Protein AF-A0A326G849-F1 (afdb_monomer_lite)

Secondary structure (DSSP, 8-state):
---TT-B-TTSPBPPEEEPPPGGGTTT-SEEEEEE----TT---------SS-EEEEEESS-EEEEETTEEEEEPPPTT-

Sequence (80 aa):
MTSITGATTGGSPLAFNRSPRAELKPWVVRIGVTSVEVPEGHAISCGTFSEHPAIRHIYGAKWSAETADGHFEYDPGERG

pLDDT: mean 78.98, std 11.86, range [45.69, 94.56]

Radius of gyration: 13.75 Å; chains: 1; bounding box: 37×30×28 Å

Structure (mmCIF, N/CA/C/O backbone):
data_AF-A0A326G849-F1
#
_entry.id   AF-A0A326G849-F1
#
loop_
_atom_site.group_PDB
_atom_site.id
_atom_site.type_symbol
_atom_site.label_atom_id
_atom_site.label_alt_id
_atom_site.label_comp_id
_atom_site.label_asym_id
_atom_site.label_entity_id
_atom_site.label_seq_id
_atom_site.pdbx_PDB_ins_code
_atom_site.Cartn_x
_atom_site.Cartn_y
_atom_site.Cartn_z
_atom_site.occupancy
_atom_site.B_iso_or_equiv
_atom_site.auth_seq_id
_atom_site.auth_comp_id
_atom_site.auth_asym_id
_atom_site.auth_atom_id
_atom_site.pdbx_PDB_model_num
ATOM 1 N N . MET A 1 1 ? -8.975 11.542 13.449 1.00 47.88 1 MET A N 1
ATOM 2 C CA . MET A 1 1 ? -8.246 10.651 12.528 1.00 47.88 1 MET A CA 1
ATOM 3 C C . MET A 1 1 ? -6.769 10.923 12.726 1.00 47.88 1 MET A C 1
ATOM 5 O O . MET A 1 1 ? -6.293 11.970 12.306 1.00 47.88 1 MET A O 1
ATOM 9 N N . THR A 1 2 ? -6.077 10.047 13.447 1.00 45.69 2 THR A N 1
ATOM 10 C CA . THR A 1 2 ? -4.663 10.245 13.775 1.00 45.69 2 THR A CA 1
ATOM 11 C C . THR A 1 2 ? -3.892 9.128 13.098 1.00 45.69 2 THR A C 1
ATOM 13 O O . THR A 1 2 ? -3.879 7.997 13.560 1.00 45.69 2 THR A O 1
ATOM 16 N N . SER A 1 3 ? -3.298 9.424 11.947 1.00 47.56 3 SER A N 1
ATOM 17 C CA . SER A 1 3 ? -2.337 8.507 11.341 1.00 47.56 3 SER A CA 1
ATOM 18 C C . SER A 1 3 ? -1.095 8.468 12.233 1.00 47.56 3 SER A C 1
ATOM 20 O O . SER A 1 3 ? -0.493 9.516 12.478 1.00 47.56 3 SER A O 1
ATOM 22 N N . ILE A 1 4 ? -0.701 7.286 12.716 1.00 56.88 4 ILE A N 1
ATOM 23 C CA . ILE A 1 4 ? 0.490 7.106 13.575 1.00 56.88 4 ILE A CA 1
ATOM 24 C C . ILE A 1 4 ? 1.770 7.538 12.834 1.00 56.88 4 ILE A C 1
ATOM 26 O O . ILE A 1 4 ? 2.736 7.994 13.438 1.00 56.88 4 ILE A O 1
ATOM 30 N N . THR A 1 5 ? 1.763 7.456 11.505 1.00 55.84 5 THR A N 1
ATOM 31 C CA . THR A 1 5 ? 2.839 7.897 10.608 1.00 55.84 5 THR A CA 1
ATOM 32 C C . THR A 1 5 ? 2.712 9.364 10.172 1.00 55.84 5 THR A C 1
ATOM 34 O O . THR A 1 5 ? 3.557 9.847 9.422 1.00 55.84 5 THR A O 1
ATOM 37 N N . GLY A 1 6 ? 1.686 10.087 10.636 1.00 64.69 6 GLY A N 1
ATOM 38 C CA . GLY A 1 6 ? 1.345 11.454 10.231 1.00 64.69 6 GLY A CA 1
ATOM 39 C C . GLY A 1 6 ? 0.418 11.506 9.012 1.00 64.69 6 GLY A C 1
ATOM 40 O O . GLY A 1 6 ? 0.139 10.486 8.383 1.00 64.69 6 GLY A O 1
ATOM 41 N N . ALA A 1 7 ? -0.094 12.688 8.678 1.00 64.12 7 ALA A N 1
AT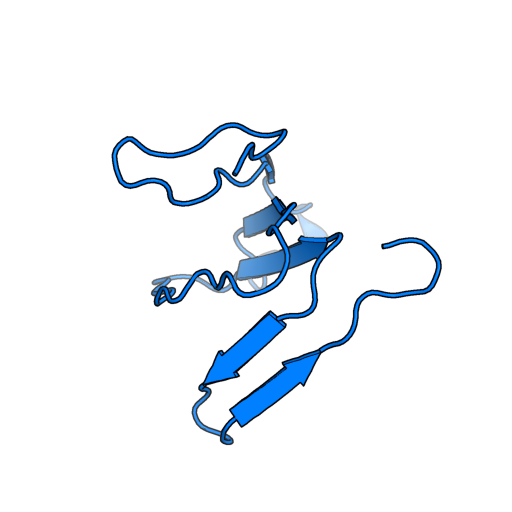OM 42 C CA . ALA A 1 7 ? -0.968 12.899 7.524 1.00 64.12 7 ALA A CA 1
ATOM 43 C C . ALA A 1 7 ? -0.439 14.039 6.644 1.00 64.12 7 ALA A C 1
ATOM 45 O O . ALA A 1 7 ? 0.243 14.943 7.126 1.00 64.12 7 ALA A O 1
ATOM 46 N N . THR A 1 8 ? -0.749 14.000 5.348 1.00 59.22 8 THR A N 1
ATOM 47 C CA . THR A 1 8 ? -0.550 15.149 4.458 1.00 59.22 8 THR A CA 1
ATOM 48 C C . THR A 1 8 ? -1.445 16.308 4.899 1.00 59.22 8 THR A C 1
ATOM 50 O O . THR A 1 8 ? -2.418 16.115 5.628 1.00 59.22 8 THR A O 1
ATOM 53 N N . THR A 1 9 ? -1.179 17.520 4.406 1.00 57.91 9 THR A N 1
ATOM 54 C CA . THR A 1 9 ? -2.047 18.688 4.649 1.00 57.91 9 THR A CA 1
ATOM 55 C C . THR A 1 9 ? -3.507 18.435 4.237 1.00 57.91 9 THR A C 1
ATOM 57 O O . THR A 1 9 ? -4.413 19.009 4.827 1.00 57.91 9 THR A O 1
ATOM 60 N N . GLY A 1 10 ? -3.745 17.540 3.269 1.00 58.53 10 GLY A N 1
ATOM 61 C CA . GLY A 1 10 ? -5.079 17.106 2.836 1.00 58.53 10 GLY A CA 1
ATOM 62 C C . GLY A 1 10 ? -5.665 15.920 3.615 1.00 58.53 10 GLY A C 1
ATOM 63 O O . GLY A 1 10 ? -6.672 15.365 3.192 1.00 58.53 10 GLY A O 1
ATOM 64 N N . GLY A 1 11 ? -5.038 15.487 4.712 1.00 59.16 11 GLY A N 1
ATOM 65 C CA . GLY A 1 11 ? -5.538 14.416 5.581 1.00 59.16 11 GLY A CA 1
ATOM 66 C C . GLY A 1 11 ? -5.214 12.989 5.124 1.00 59.16 11 GLY A C 1
ATOM 67 O O . GLY A 1 11 ? -5.613 12.036 5.790 1.00 59.16 11 GLY A O 1
ATOM 68 N N . SER A 1 12 ? -4.473 12.802 4.026 1.00 59.41 12 SER A N 1
ATOM 69 C CA . SER A 1 12 ? -4.080 11.459 3.580 1.00 59.41 12 SER A CA 1
ATOM 70 C C . SER A 1 12 ? -3.021 10.874 4.517 1.00 59.41 12 SER A C 1
ATOM 72 O O . SER A 1 12 ? -2.042 11.563 4.810 1.00 59.41 12 SER A O 1
ATOM 74 N N . PRO A 1 13 ? -3.152 9.619 4.971 1.00 65.19 13 PRO A N 1
ATOM 75 C CA . PRO A 1 13 ? -2.174 9.025 5.872 1.00 65.19 13 PRO A CA 1
ATOM 76 C C . PRO A 1 13 ? -0.817 8.861 5.170 1.00 65.19 13 PRO A C 1
ATOM 78 O O . PRO A 1 13 ? -0.731 8.382 4.037 1.00 65.19 13 PRO A O 1
ATOM 81 N N . LEU A 1 14 ? 0.261 9.277 5.837 1.00 67.06 14 LEU A N 1
ATOM 82 C CA . LEU A 1 14 ? 1.627 9.065 5.369 1.00 67.06 14 LEU A CA 1
ATOM 83 C C . LEU A 1 14 ? 1.971 7.576 5.468 1.00 67.06 14 LEU A C 1
ATOM 85 O O . LEU A 1 14 ? 1.580 6.895 6.411 1.00 67.06 14 LEU A O 1
ATOM 89 N N . ALA A 1 15 ? 2.713 7.048 4.502 1.00 70.62 15 ALA A N 1
ATOM 90 C CA . ALA A 1 15 ? 3.207 5.676 4.553 1.00 70.62 15 ALA A CA 1
ATOM 91 C C . ALA A 1 15 ? 4.686 5.667 4.944 1.00 70.62 15 ALA A C 1
ATOM 93 O O . ALA A 1 15 ? 5.472 6.466 4.426 1.00 70.62 15 ALA A O 1
ATOM 94 N N . PHE A 1 16 ? 5.087 4.725 5.797 1.00 76.06 16 PHE A N 1
ATOM 95 C CA . PHE A 1 16 ? 6.499 4.413 5.971 1.00 76.06 16 PHE A CA 1
ATOM 96 C C . PHE A 1 16 ? 6.970 3.645 4.735 1.00 76.06 16 PHE A C 1
ATOM 98 O O . PHE A 1 16 ? 6.515 2.531 4.475 1.00 76.06 16 PHE A O 1
ATOM 105 N N . ASN A 1 17 ? 7.848 4.260 3.944 1.00 80.44 17 ASN A N 1
ATOM 106 C CA . ASN A 1 17 ? 8.329 3.692 2.690 1.00 80.44 17 ASN A CA 1
ATOM 107 C C . ASN A 1 17 ? 9.775 3.233 2.830 1.00 80.44 17 ASN A C 1
ATOM 109 O O . ASN A 1 17 ? 10.617 3.944 3.376 1.00 80.44 17 ASN A O 1
ATOM 113 N N . ARG A 1 18 ? 10.073 2.065 2.267 1.00 80.81 18 ARG A N 1
ATOM 114 C CA . ARG A 1 18 ? 11.434 1.539 2.166 1.00 80.81 18 ARG A CA 1
ATOM 115 C C . ARG A 1 18 ? 11.717 1.024 0.766 1.00 80.81 18 ARG A C 1
ATOM 117 O O . ARG A 1 18 ? 10.828 0.501 0.087 1.00 80.81 18 ARG A O 1
ATOM 124 N N . SER A 1 19 ? 12.984 1.111 0.376 1.00 84.94 19 SER A N 1
ATOM 125 C CA . SER A 1 19 ? 13.473 0.396 -0.795 1.00 84.94 19 SER A CA 1
ATOM 126 C C . SER A 1 19 ? 13.400 -1.117 -0.543 1.00 84.94 19 SER A C 1
ATOM 128 O O . SER A 1 19 ? 13.720 -1.578 0.565 1.00 84.94 19 SER A O 1
ATOM 130 N N . PRO A 1 20 ? 12.980 -1.904 -1.543 1.00 86.56 20 PRO A N 1
ATOM 131 C CA . PRO A 1 20 ? 13.032 -3.352 -1.455 1.00 86.56 20 PRO A CA 1
ATOM 132 C C . PRO A 1 20 ? 14.486 -3.832 -1.505 1.00 86.56 20 PRO A C 1
ATOM 134 O O . PRO A 1 20 ? 15.393 -3.099 -1.917 1.00 86.56 20 PRO A O 1
ATOM 137 N N . ARG A 1 21 ? 14.722 -5.073 -1.064 1.00 90.25 21 ARG A N 1
ATOM 138 C CA . ARG A 1 21 ? 16.043 -5.688 -1.224 1.00 90.25 21 ARG A CA 1
ATOM 139 C C . ARG A 1 21 ? 16.375 -5.887 -2.709 1.00 90.25 21 ARG A C 1
ATOM 141 O O . ARG A 1 21 ? 15.483 -5.879 -3.557 1.00 90.25 21 ARG A O 1
ATOM 148 N N . ALA A 1 22 ? 17.661 -6.045 -3.018 1.00 90.75 22 ALA A N 1
ATOM 149 C CA . ALA A 1 22 ? 18.151 -6.122 -4.393 1.00 90.75 22 ALA A CA 1
ATOM 150 C C . ALA A 1 22 ? 17.531 -7.286 -5.183 1.00 90.75 22 ALA A C 1
ATOM 152 O O . ALA A 1 22 ? 17.273 -7.140 -6.371 1.00 90.75 22 ALA A O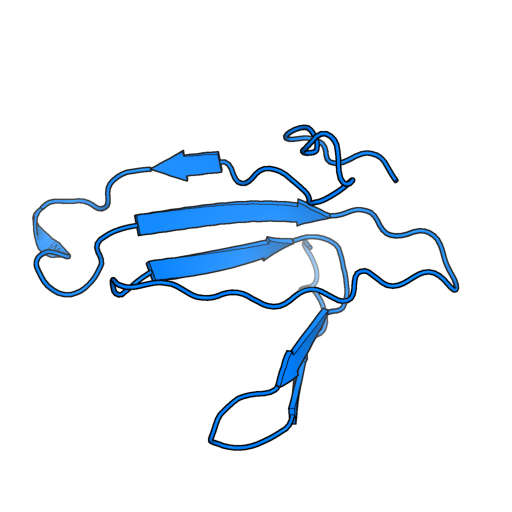 1
ATOM 153 N N . GLU A 1 23 ? 17.221 -8.392 -4.511 1.00 93.25 23 GLU A N 1
ATOM 154 C CA . GLU A 1 23 ? 16.648 -9.611 -5.085 1.00 93.25 23 GLU A CA 1
ATOM 155 C C . GLU A 1 23 ? 15.212 -9.419 -5.601 1.00 93.25 23 GLU A C 1
ATOM 157 O O . GLU A 1 23 ? 14.749 -10.191 -6.431 1.00 93.25 23 GLU A O 1
ATOM 162 N N . LEU A 1 24 ? 14.503 -8.386 -5.132 1.00 87.06 24 LEU A N 1
ATOM 163 C CA . LEU A 1 24 ? 13.152 -8.048 -5.597 1.00 87.06 24 LEU A CA 1
ATOM 164 C C . LEU A 1 24 ? 13.159 -7.095 -6.801 1.00 87.06 24 LEU A C 1
ATOM 166 O O . LEU A 1 24 ? 12.099 -6.767 -7.336 1.00 87.06 24 LEU A O 1
ATOM 170 N N . LYS A 1 25 ? 14.336 -6.633 -7.236 1.00 86.25 25 LYS A N 1
ATOM 171 C CA . LYS A 1 25 ? 14.462 -5.829 -8.454 1.00 86.25 25 LYS A CA 1
ATOM 172 C C . LYS A 1 25 ? 14.409 -6.739 -9.691 1.00 86.25 25 LYS A C 1
ATOM 174 O O . LYS A 1 25 ? 14.949 -7.841 -9.649 1.00 86.25 25 LYS A O 1
ATOM 179 N N . PRO A 1 26 ? 13.805 -6.283 -10.804 1.00 87.12 26 PRO A N 1
ATOM 180 C CA . PRO A 1 26 ? 13.173 -4.972 -11.006 1.00 87.12 26 PRO A CA 1
ATOM 181 C C . PRO A 1 26 ? 11.683 -4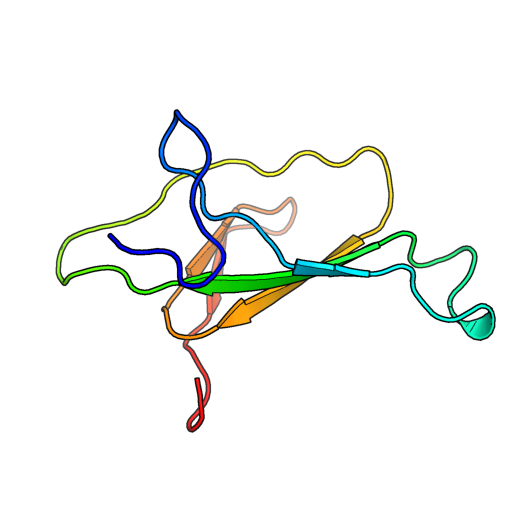.925 -10.616 1.00 87.12 26 PRO A C 1
ATOM 183 O O . PRO A 1 26 ? 11.038 -3.898 -10.802 1.00 87.12 26 PRO A O 1
ATOM 186 N N . TRP A 1 27 ? 11.131 -6.025 -10.104 1.00 89.50 27 TRP A N 1
ATOM 187 C CA . TRP A 1 27 ? 9.689 -6.255 -9.985 1.00 89.50 27 TRP A CA 1
ATOM 188 C C . TRP A 1 27 ? 8.976 -5.373 -8.972 1.00 89.50 27 TRP A C 1
ATOM 190 O O . TRP A 1 27 ? 7.811 -5.050 -9.166 1.00 89.50 27 TRP A O 1
ATOM 200 N N . VAL A 1 28 ? 9.652 -4.998 -7.889 1.00 89.81 28 VAL A N 1
ATOM 201 C CA . VAL A 1 28 ? 9.098 -4.119 -6.859 1.00 89.81 28 VAL A CA 1
ATOM 202 C C . VAL A 1 28 ? 10.029 -2.932 -6.700 1.00 89.81 28 VAL A C 1
ATOM 204 O O . VAL A 1 28 ? 11.232 -3.100 -6.505 1.00 89.81 28 VAL A O 1
ATOM 207 N N . VAL A 1 29 ? 9.467 -1.725 -6.754 1.00 88.50 29 VAL A N 1
ATOM 208 C CA . VAL A 1 29 ? 10.224 -0.475 -6.584 1.00 88.50 29 VAL A CA 1
ATOM 209 C C . VAL A 1 29 ? 10.028 0.104 -5.185 1.00 88.50 29 VAL A C 1
ATOM 211 O O . VAL A 1 29 ? 10.920 0.763 -4.651 1.00 88.50 29 VAL A O 1
ATOM 214 N N . ARG A 1 30 ? 8.880 -0.163 -4.553 1.00 88.25 30 ARG A N 1
ATOM 215 C CA . ARG A 1 30 ? 8.528 0.413 -3.252 1.00 88.25 30 ARG A CA 1
ATOM 216 C C . ARG A 1 30 ? 7.705 -0.549 -2.411 1.00 88.25 30 ARG A C 1
ATOM 218 O O . ARG A 1 30 ? 6.775 -1.167 -2.918 1.00 88.25 30 ARG A O 1
ATOM 225 N N . ILE A 1 31 ? 8.023 -0.608 -1.120 1.00 87.75 31 ILE A N 1
ATOM 226 C CA . ILE A 1 31 ? 7.172 -1.231 -0.105 1.00 87.75 31 ILE A CA 1
ATOM 227 C C . ILE A 1 31 ? 6.762 -0.136 0.877 1.00 87.75 31 ILE A C 1
ATOM 229 O O . ILE A 1 31 ? 7.624 0.479 1.511 1.00 87.75 31 ILE A O 1
ATOM 233 N N . GLY A 1 32 ? 5.459 0.125 0.952 1.00 86.00 32 GLY A N 1
ATOM 234 C CA . GLY A 1 32 ? 4.859 1.124 1.829 1.00 86.00 32 GLY A CA 1
ATOM 235 C C . GLY A 1 32 ? 3.968 0.476 2.881 1.00 86.00 32 GLY A C 1
ATOM 236 O O . GLY A 1 32 ? 3.188 -0.421 2.566 1.00 86.00 32 GLY A O 1
ATOM 237 N N . VAL A 1 33 ? 4.071 0.945 4.121 1.00 85.12 33 VAL A N 1
ATOM 238 C CA . VAL A 1 33 ? 3.204 0.518 5.223 1.00 85.12 33 VAL A CA 1
ATOM 239 C C . VAL A 1 33 ? 2.453 1.719 5.772 1.00 85.12 33 VAL A C 1
ATOM 241 O O . VAL A 1 33 ? 3.061 2.745 6.085 1.00 85.12 33 VAL A O 1
ATOM 244 N N . THR A 1 34 ? 1.144 1.574 5.920 1.00 81.25 34 THR A N 1
ATOM 245 C CA . THR A 1 34 ? 0.267 2.580 6.508 1.00 81.25 34 THR A CA 1
ATOM 246 C C . THR A 1 34 ? -0.553 1.930 7.616 1.00 81.25 34 THR A C 1
ATOM 248 O O . THR A 1 34 ? -1.213 0.922 7.386 1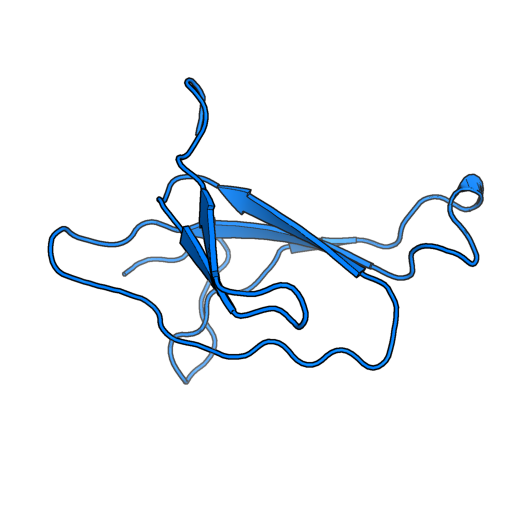.00 81.25 34 THR A O 1
ATOM 251 N N . SER A 1 35 ? -0.512 2.504 8.818 1.00 80.56 35 SER A N 1
ATOM 252 C CA . SER A 1 35 ? -1.427 2.139 9.904 1.00 80.56 35 SER A CA 1
ATOM 253 C C . SER A 1 35 ? -2.531 3.183 9.971 1.00 80.56 35 SER A C 1
ATOM 255 O O . SER A 1 35 ? -2.232 4.381 10.005 1.00 80.56 35 SER A O 1
ATOM 257 N N . VAL A 1 36 ? -3.787 2.746 9.928 1.00 76.38 36 VAL A N 1
ATOM 258 C CA . VAL A 1 36 ? -4.941 3.640 9.843 1.00 76.38 36 VAL A CA 1
ATOM 259 C C . VAL A 1 36 ? -5.913 3.340 10.975 1.00 76.38 36 VAL A C 1
ATOM 261 O O . VAL A 1 36 ? -6.412 2.2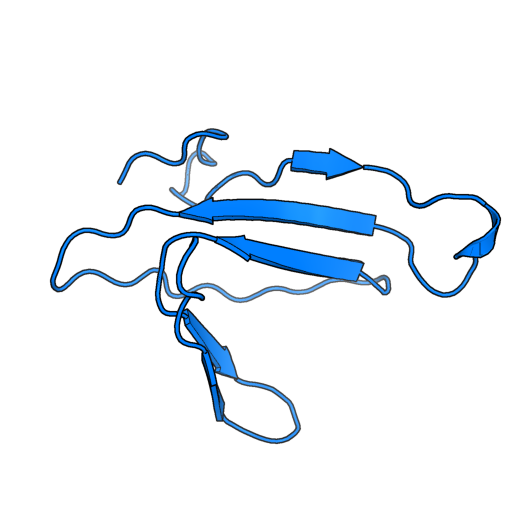28 11.092 1.00 76.38 36 VAL A O 1
ATOM 264 N N . GLU A 1 37 ? -6.243 4.369 11.752 1.00 76.94 37 GLU A N 1
ATOM 265 C CA . GLU A 1 37 ? -7.380 4.361 12.672 1.00 76.94 37 GLU A CA 1
ATOM 266 C C . GLU A 1 37 ? -8.486 5.263 12.111 1.00 76.94 37 GLU A C 1
ATOM 268 O O . GLU A 1 37 ? -8.323 6.487 11.998 1.00 76.94 37 GLU A O 1
ATOM 273 N N . VAL A 1 38 ? -9.615 4.652 11.743 1.00 75.19 38 VAL A N 1
ATOM 274 C CA . VAL A 1 38 ? -10.804 5.355 11.249 1.00 75.19 38 VAL A CA 1
ATOM 275 C C . VAL A 1 38 ? -11.912 5.238 12.299 1.00 75.19 38 VAL A C 1
ATOM 277 O O . VAL A 1 38 ? -12.291 4.118 12.637 1.00 75.19 38 VAL A O 1
ATOM 280 N N . PRO A 1 39 ? -12.430 6.357 12.841 1.00 79.00 39 PRO A N 1
ATOM 281 C CA . PRO A 1 39 ? -13.574 6.320 13.747 1.00 79.00 39 PRO A CA 1
ATOM 282 C C . PRO A 1 39 ? -14.795 5.673 13.089 1.00 79.00 39 PRO A C 1
ATOM 284 O O . PRO A 1 39 ? -14.964 5.749 11.871 1.00 79.00 39 PRO A O 1
ATOM 287 N N . GLU A 1 40 ? -15.684 5.100 13.898 1.00 80.00 40 GLU A N 1
ATOM 288 C CA . GLU A 1 40 ? -16.925 4.507 13.400 1.00 80.00 40 GLU A CA 1
ATOM 289 C C . GLU A 1 40 ? -17.726 5.511 12.544 1.00 80.00 40 GLU A C 1
ATOM 291 O O . GLU A 1 40 ? -17.756 6.718 12.812 1.00 80.00 40 GLU A O 1
ATOM 296 N N . GLY A 1 41 ? -18.316 5.019 11.452 1.00 80.62 41 GLY A N 1
ATOM 297 C CA . GLY A 1 41 ? -19.082 5.829 10.499 1.00 80.62 41 GLY A CA 1
ATOM 298 C C . GLY A 1 41 ? -18.253 6.733 9.578 1.00 80.62 41 GLY A C 1
ATOM 299 O O . GLY A 1 41 ? -18.834 7.433 8.752 1.00 80.62 41 GLY A O 1
ATOM 300 N N . HIS A 1 42 ? -16.921 6.729 9.683 1.00 77.12 42 HIS A N 1
ATOM 301 C CA . HIS A 1 42 ? -16.041 7.486 8.792 1.00 77.12 42 HIS A CA 1
ATOM 302 C C . HIS A 1 42 ? -15.367 6.562 7.772 1.00 77.12 42 HIS A C 1
ATOM 304 O O . HIS A 1 42 ? -15.145 5.382 8.031 1.00 77.12 42 HIS A O 1
ATOM 310 N N . ALA A 1 43 ? -15.014 7.109 6.609 1.00 81.94 43 ALA A N 1
ATOM 311 C CA . ALA A 1 43 ? -14.261 6.404 5.578 1.00 81.94 43 ALA A CA 1
ATOM 312 C C . ALA A 1 43 ? -13.241 7.343 4.926 1.00 81.94 43 ALA A C 1
ATOM 314 O O . ALA A 1 43 ? -13.490 8.538 4.760 1.00 81.94 43 ALA A O 1
ATOM 315 N N . ILE A 1 44 ? -12.095 6.788 4.535 1.00 77.50 44 ILE A N 1
ATOM 316 C CA . ILE A 1 44 ? -11.118 7.479 3.693 1.00 77.50 44 ILE A CA 1
ATOM 317 C C . ILE A 1 44 ? -11.360 7.001 2.269 1.00 77.50 44 ILE A C 1
ATOM 319 O O . ILE A 1 44 ? -11.129 5.836 1.965 1.00 77.50 44 ILE A O 1
ATOM 323 N N . SER A 1 45 ? -11.803 7.902 1.398 1.00 82.00 45 SER A N 1
ATOM 324 C CA . SER A 1 45 ? -11.960 7.617 -0.027 1.00 82.00 45 SER A CA 1
ATOM 325 C C . SER A 1 45 ? -10.892 8.372 -0.804 1.00 82.00 45 SER A C 1
ATOM 327 O O . SER A 1 45 ? -10.967 9.594 -0.950 1.00 82.00 45 SER A O 1
ATOM 329 N N . CYS A 1 46 ? -9.868 7.662 -1.275 1.00 75.06 46 CYS A N 1
ATOM 330 C CA . CYS A 1 46 ? -8.819 8.236 -2.109 1.00 75.06 46 CYS A CA 1
ATOM 331 C C . CYS A 1 46 ? -8.349 7.255 -3.186 1.00 75.06 46 CYS A C 1
ATOM 333 O O . CYS A 1 46 ? -8.388 6.039 -3.018 1.00 75.06 46 CYS A O 1
ATOM 335 N N . GLY A 1 47 ? -7.888 7.809 -4.307 1.00 77.94 47 GLY A N 1
ATOM 336 C CA . GLY A 1 47 ? -7.260 7.044 -5.376 1.00 77.94 47 GLY A CA 1
ATOM 337 C C . GLY A 1 47 ? -5.755 6.935 -5.166 1.00 77.94 47 GLY A C 1
ATOM 338 O O . GLY A 1 47 ? -5.105 7.862 -4.679 1.00 77.94 47 GLY A O 1
ATOM 339 N N . THR A 1 48 ? -5.187 5.810 -5.581 1.00 78.12 48 THR A N 1
ATOM 340 C CA . THR A 1 48 ? -3.741 5.650 -5.713 1.00 78.12 48 THR A CA 1
ATOM 341 C C . THR A 1 48 ? -3.394 5.534 -7.187 1.00 78.12 48 THR A C 1
ATOM 343 O O . THR A 1 48 ? -3.867 4.629 -7.863 1.00 78.12 48 THR A O 1
ATOM 346 N N . PHE A 1 49 ? -2.502 6.399 -7.661 1.00 81.69 49 PHE A N 1
ATOM 347 C CA . PHE A 1 49 ? -1.847 6.241 -8.953 1.00 81.69 49 PHE A CA 1
ATOM 348 C C . PHE A 1 49 ? -0.347 6.081 -8.724 1.00 81.69 49 PHE A C 1
ATOM 350 O O . PHE A 1 49 ? 0.251 6.818 -7.936 1.00 81.69 49 PHE A O 1
ATOM 357 N N . SER A 1 50 ? 0.263 5.091 -9.368 1.00 82.69 50 SER A N 1
ATOM 358 C CA . SER A 1 50 ? 1.702 4.877 -9.288 1.00 82.69 50 SER A CA 1
ATOM 359 C C . SER A 1 50 ? 2.238 4.503 -10.655 1.00 82.69 50 SER A C 1
ATOM 361 O O . SER A 1 50 ? 1.721 3.604 -11.307 1.00 82.69 50 SER A O 1
ATOM 363 N N . GLU A 1 51 ? 3.289 5.197 -11.071 1.00 86.38 51 GLU A N 1
ATOM 364 C CA . GLU A 1 51 ? 3.988 4.942 -12.333 1.00 86.38 51 GLU A CA 1
ATOM 365 C C . GLU A 1 51 ? 4.889 3.685 -12.267 1.00 86.38 51 GLU A C 1
ATOM 367 O O . GLU A 1 51 ? 5.393 3.225 -13.287 1.00 86.38 51 GLU A O 1
ATOM 372 N N . HIS A 1 52 ? 5.092 3.123 -11.067 1.00 86.44 52 HIS A N 1
ATOM 373 C CA . HIS A 1 52 ? 5.972 1.986 -10.803 1.00 86.44 52 HIS A CA 1
ATOM 374 C C . HIS A 1 52 ? 5.253 0.897 -9.986 1.00 86.44 52 HIS A C 1
ATOM 376 O O . HIS A 1 52 ? 4.412 1.225 -9.144 1.00 86.44 52 HIS A O 1
ATOM 382 N N . PRO A 1 53 ? 5.636 -0.387 -10.130 1.00 87.00 53 PRO A N 1
ATOM 383 C CA . PRO A 1 53 ? 5.137 -1.455 -9.268 1.00 87.00 53 PRO A CA 1
ATOM 384 C C . PRO A 1 53 ? 5.495 -1.228 -7.790 1.00 87.00 53 PRO A C 1
ATOM 386 O O . PRO A 1 53 ? 6.668 -1.069 -7.424 1.00 87.00 53 PRO A O 1
ATOM 389 N N . ALA A 1 54 ? 4.483 -1.246 -6.924 1.00 87.12 54 ALA A N 1
ATOM 390 C CA . ALA A 1 54 ? 4.632 -1.030 -5.490 1.00 87.12 54 ALA A CA 1
ATOM 391 C C . ALA A 1 54 ? 3.763 -2.000 -4.686 1.00 87.12 54 ALA A C 1
ATOM 393 O O . ALA A 1 54 ? 2.641 -2.312 -5.074 1.00 87.12 54 ALA A O 1
ATOM 394 N N . ILE A 1 55 ? 4.274 -2.421 -3.531 1.00 88.69 55 ILE A N 1
ATOM 395 C CA . ILE A 1 55 ? 3.522 -3.180 -2.532 1.00 88.69 55 ILE A CA 1
ATOM 396 C C . ILE A 1 55 ? 3.094 -2.217 -1.428 1.00 88.69 55 ILE A C 1
ATOM 398 O O . ILE A 1 55 ? 3.899 -1.417 -0.940 1.00 88.69 55 ILE A O 1
ATOM 402 N N . ARG A 1 56 ? 1.827 -2.301 -1.022 1.00 85.94 56 ARG A N 1
ATOM 403 C CA . ARG A 1 56 ? 1.255 -1.466 0.032 1.00 85.94 56 ARG A CA 1
ATOM 404 C C . ARG A 1 56 ? 0.548 -2.342 1.058 1.00 85.94 56 ARG A C 1
ATOM 406 O O . ARG A 1 56 ? -0.269 -3.174 0.684 1.00 85.94 56 ARG A O 1
ATOM 413 N N . HIS A 1 57 ? 0.864 -2.136 2.329 1.00 84.81 57 HIS A N 1
ATOM 414 C CA . HIS A 1 57 ? 0.199 -2.792 3.450 1.00 84.81 57 HIS A CA 1
ATOM 415 C C . HIS A 1 57 ? -0.585 -1.750 4.244 1.00 84.81 57 HIS A C 1
ATOM 417 O O . HIS A 1 57 ? -0.012 -0.736 4.653 1.00 84.81 57 HIS A O 1
ATOM 423 N N . ILE A 1 58 ? -1.877 -2.000 4.443 1.00 81.75 58 ILE A N 1
ATOM 424 C CA . ILE A 1 58 ? -2.768 -1.181 5.266 1.00 81.75 58 ILE A CA 1
ATOM 425 C C . ILE A 1 58 ? -3.141 -2.014 6.490 1.00 81.75 58 ILE A C 1
ATOM 427 O O . ILE A 1 58 ? -3.624 -3.132 6.337 1.00 81.75 58 ILE A O 1
ATOM 431 N N . TYR A 1 59 ? -2.886 -1.476 7.680 1.00 80.44 59 TYR A N 1
ATOM 432 C CA . TYR A 1 59 ? -3.155 -2.127 8.962 1.00 80.44 59 TYR A CA 1
ATOM 433 C C . TYR A 1 59 ? -4.271 -1.419 9.731 1.00 80.44 59 TYR A C 1
ATOM 435 O O . TYR A 1 59 ? -4.396 -0.195 9.650 1.00 80.44 59 TYR A O 1
ATOM 443 N N . GLY A 1 60 ? -5.013 -2.190 10.533 1.00 76.31 60 GLY A N 1
ATOM 444 C CA . GLY A 1 60 ? -5.885 -1.668 11.594 1.00 76.31 60 GLY A CA 1
ATOM 445 C C . GLY A 1 60 ? -7.279 -1.204 11.165 1.00 76.31 60 GLY A C 1
ATOM 446 O O . GLY A 1 60 ? -8.083 -0.856 12.025 1.00 76.31 60 GLY A O 1
ATOM 447 N N . ALA A 1 61 ? -7.602 -1.236 9.871 1.00 75.69 61 ALA A N 1
ATOM 448 C CA . ALA A 1 61 ? -8.916 -0.849 9.367 1.00 75.69 61 ALA A CA 1
ATOM 449 C C . ALA A 1 61 ? -9.380 -1.770 8.235 1.00 75.69 61 ALA A C 1
ATOM 451 O O . ALA A 1 61 ? -8.574 -2.214 7.414 1.00 75.69 61 ALA A O 1
ATOM 452 N N . LYS A 1 62 ? -10.699 -1.995 8.165 1.00 86.19 62 LYS A N 1
ATOM 453 C CA . LYS A 1 62 ? -11.340 -2.544 6.968 1.00 86.19 62 LYS A CA 1
ATOM 454 C C . LYS A 1 62 ? -11.120 -1.568 5.815 1.00 86.19 62 LYS A C 1
ATOM 456 O O . LYS A 1 62 ? -11.288 -0.359 5.989 1.00 86.19 62 LYS A O 1
ATOM 461 N N . TRP A 1 63 ? -10.752 -2.078 4.649 1.00 86.62 63 TRP A N 1
ATOM 462 C CA . TRP A 1 63 ? -10.575 -1.253 3.459 1.00 86.62 63 TRP A CA 1
ATOM 463 C C . TRP A 1 63 ? -11.119 -1.952 2.223 1.00 86.62 63 TRP A C 1
ATOM 465 O O . TRP A 1 63 ? -11.315 -3.167 2.199 1.00 86.62 63 TRP A O 1
ATOM 475 N N . SER A 1 64 ? -11.375 -1.160 1.192 1.00 88.81 64 SER A N 1
ATOM 476 C CA . SER A 1 64 ? -11.776 -1.652 -0.113 1.00 88.81 64 SER A CA 1
ATOM 477 C C . SER A 1 64 ? -10.963 -1.001 -1.221 1.00 88.81 64 SER A C 1
ATOM 479 O O . SER A 1 64 ? -10.372 0.068 -1.035 1.00 88.81 64 SER A O 1
ATOM 481 N N . ALA A 1 65 ? -10.914 -1.660 -2.373 1.00 89.62 65 ALA A N 1
ATOM 482 C CA . ALA A 1 65 ? -10.325 -1.097 -3.574 1.00 89.62 65 ALA A CA 1
ATOM 483 C C . ALA A 1 65 ? -11.154 -1.415 -4.808 1.00 89.62 65 ALA A C 1
ATOM 485 O O . ALA A 1 65 ? -11.522 -2.561 -5.053 1.00 89.62 65 ALA A O 1
ATOM 486 N N . GLU A 1 66 ? -11.341 -0.377 -5.615 1.00 90.62 66 GLU A N 1
ATOM 487 C CA . GLU A 1 66 ? -11.788 -0.494 -6.993 1.00 90.62 66 GLU A CA 1
ATOM 488 C C . GLU A 1 66 ? -10.576 -0.793 -7.874 1.00 90.62 66 GLU A C 1
ATOM 490 O O . GLU A 1 66 ? -9.604 -0.029 -7.914 1.00 90.62 66 GLU A O 1
ATOM 495 N N . THR A 1 67 ? -10.620 -1.924 -8.567 1.00 88.62 67 THR A N 1
ATOM 496 C CA . THR A 1 67 ? -9.561 -2.384 -9.469 1.00 88.62 67 THR A CA 1
ATOM 497 C C . THR A 1 67 ? -10.134 -2.667 -10.857 1.00 88.62 67 THR A C 1
ATOM 499 O O . THR A 1 67 ? -11.347 -2.644 -11.059 1.00 88.62 67 THR A O 1
ATOM 502 N N . ALA A 1 68 ? -9.270 -2.969 -11.831 1.00 89.31 68 ALA A N 1
ATOM 503 C CA . ALA A 1 68 ? -9.719 -3.394 -13.158 1.00 89.31 68 ALA A CA 1
ATOM 504 C C . ALA A 1 68 ? -10.566 -4.683 -13.124 1.00 89.31 68 ALA A C 1
ATOM 506 O O . ALA A 1 68 ? -11.408 -4.875 -13.998 1.00 89.31 68 ALA A O 1
ATOM 507 N N . ASP A 1 69 ? -10.376 -5.520 -12.101 1.00 94.56 69 ASP A N 1
ATOM 508 C CA . ASP A 1 69 ? -11.103 -6.778 -11.909 1.00 94.56 69 ASP A CA 1
ATOM 509 C C . ASP A 1 69 ? -12.367 -6.604 -11.041 1.00 94.56 69 ASP A C 1
ATOM 511 O O . ASP A 1 69 ? -13.070 -7.574 -10.758 1.00 94.56 69 ASP A O 1
ATOM 515 N N . GLY A 1 70 ? -12.674 -5.367 -10.631 1.00 94.06 70 GLY A N 1
ATOM 516 C CA . GLY A 1 70 ? -13.829 -5.008 -9.809 1.00 94.06 70 GLY A CA 1
ATOM 517 C C . GLY A 1 70 ? -13.471 -4.563 -8.390 1.00 94.06 70 GLY A C 1
ATOM 518 O O . GLY A 1 70 ? -12.308 -4.280 -8.075 1.00 94.06 70 GLY A O 1
ATOM 519 N N . HIS A 1 71 ? -14.507 -4.483 -7.553 1.00 93.81 71 HIS A N 1
ATOM 520 C CA . HIS A 1 71 ? -14.434 -4.074 -6.149 1.00 93.81 71 HIS A CA 1
ATOM 521 C C . HIS A 1 71 ? -14.016 -5.235 -5.249 1.00 93.81 71 HIS A C 1
ATOM 523 O O . HIS A 1 71 ? -14.614 -6.312 -5.285 1.00 93.81 71 HIS A O 1
ATOM 529 N N . PHE A 1 72 ? -13.031 -4.985 -4.392 1.00 92.06 72 PHE A N 1
ATOM 530 C CA . PHE A 1 72 ? -12.562 -5.925 -3.379 1.00 92.06 72 PHE A CA 1
ATOM 531 C C . PHE A 1 72 ? -12.696 -5.323 -1.984 1.00 92.06 72 PHE A C 1
ATOM 533 O O . PHE A 1 72 ? -12.371 -4.154 -1.781 1.00 92.06 72 PHE A O 1
ATOM 540 N N . GLU A 1 73 ? -13.113 -6.138 -1.015 1.00 92.06 73 GLU A N 1
ATOM 541 C CA . GLU A 1 73 ? -13.138 -5.787 0.407 1.00 92.06 73 GLU A CA 1
ATOM 542 C C . GLU A 1 73 ? -12.143 -6.637 1.189 1.00 92.06 73 GLU A C 1
ATOM 544 O O . GLU A 1 73 ? -11.995 -7.834 0.940 1.00 92.06 73 GLU A O 1
ATOM 549 N N . TYR A 1 74 ? -11.491 -6.009 2.161 1.00 87.75 74 TYR A N 1
ATOM 550 C CA . TYR A 1 74 ? -10.483 -6.636 2.996 1.00 87.75 74 TYR A CA 1
ATOM 551 C C . TYR A 1 74 ? -10.733 -6.282 4.454 1.00 87.75 74 TYR A C 1
ATOM 553 O O . TYR A 1 74 ? -10.704 -5.109 4.838 1.00 87.75 74 TYR A O 1
ATOM 561 N N . ASP A 1 75 ? -10.948 -7.312 5.264 1.00 85.75 75 ASP A N 1
ATOM 562 C CA . ASP A 1 75 ? -10.991 -7.188 6.714 1.00 85.75 75 ASP A CA 1
ATOM 563 C C . ASP A 1 75 ? -9.570 -7.282 7.296 1.00 85.75 75 ASP A C 1
ATOM 565 O O . ASP A 1 75 ? -8.737 -8.040 6.781 1.00 85.75 75 ASP A O 1
ATOM 569 N N . PRO A 1 76 ? -9.262 -6.512 8.354 1.00 79.62 76 PRO A N 1
ATOM 570 C CA . PRO A 1 76 ? -7.990 -6.632 9.054 1.00 79.62 76 PRO A CA 1
ATOM 571 C C . PRO A 1 76 ? -7.855 -8.025 9.681 1.00 79.62 76 PRO A C 1
ATOM 573 O O . PRO A 1 76 ? -8.842 -8.659 10.063 1.00 79.62 76 PRO A O 1
ATOM 576 N N . GLY A 1 77 ? -6.620 -8.514 9.789 1.00 75.00 77 GLY A N 1
ATOM 577 C CA . GLY A 1 77 ? -6.355 -9.809 10.414 1.00 75.00 77 GLY A CA 1
ATOM 578 C C . GLY A 1 77 ? -6.524 -9.751 11.935 1.00 75.00 77 GLY A C 1
ATOM 579 O O . GLY A 1 77 ? -6.628 -8.679 12.524 1.00 75.00 77 GLY A O 1
ATOM 580 N N . GLU A 1 78 ? -6.446 -10.900 12.615 1.00 75.06 78 GLU A N 1
ATOM 581 C CA . GLU A 1 78 ? -6.563 -10.976 14.089 1.00 75.06 78 GLU A CA 1
ATOM 582 C C . GLU A 1 78 ? -5.561 -10.085 14.852 1.00 75.06 78 GLU A C 1
ATOM 584 O O . GLU A 1 78 ? -5.760 -9.783 16.026 1.00 75.06 78 GLU A O 1
ATOM 589 N N . ARG A 1 79 ? -4.468 -9.666 14.202 1.00 70.00 79 ARG A N 1
ATOM 590 C CA . ARG A 1 79 ? -3.425 -8.801 14.778 1.00 70.00 79 ARG 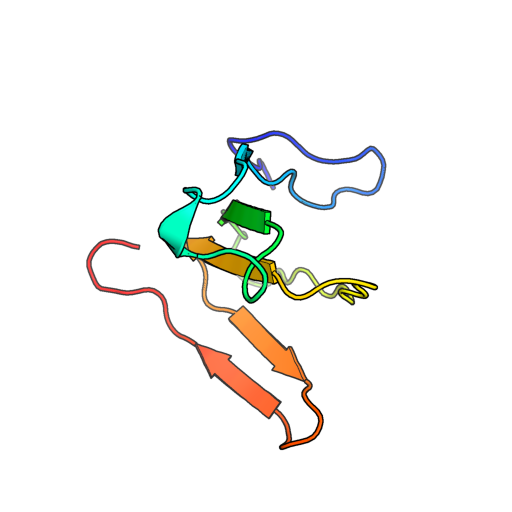A CA 1
ATOM 591 C C . ARG A 1 79 ? -3.387 -7.396 14.166 1.00 70.00 79 ARG A C 1
ATOM 593 O O . ARG A 1 79 ? -2.384 -6.704 14.340 1.00 70.00 79 ARG A O 1
ATOM 600 N N . GLY A 1 80 ? -4.464 -6.995 13.487 1.00 56.38 80 GLY A N 1
ATOM 601 C CA . GLY A 1 80 ? -4.490 -5.831 12.602 1.00 56.38 80 GLY A CA 1
ATOM 602 C C . GLY A 1 80 ? -3.962 -6.211 11.236 1.00 56.38 80 GLY A C 1
ATOM 603 O O . GLY A 1 80 ? -2.762 -6.542 11.152 1.00 56.38 80 GLY A O 1
#

Foldseek 3Di:
DAWPQGADPVRHRDWDKDADDPVCPPQEGIETETEDDDPPPDDDDDDDDDPGHHHYHYADDWDWDQDPVGIDTDDHDPVD